Protein AF-A0A376GT86-F1 (afdb_monomer_lite)

Foldseek 3Di:
DDPVVVVVVVVVVLVVLLVVLQVVLVVCCVPVVCPVSNVVSVVVNVVSCVVCVVVVVVVVVVVVVVVVVVD

Organism: Enterococcus gallinarum (NCBI:txid1353)

Radius of gyration: 17.04 Å; chains: 1; bounding box: 28×30×51 Å

Structure (mmCIF, N/CA/C/O backbone):
data_AF-A0A376GT86-F1
#
_entry.id   AF-A0A376GT86-F1
#
loop_
_atom_site.group_PDB
_atom_site.id
_atom_site.type_symbol
_atom_site.label_atom_id
_atom_site.label_alt_id
_atom_site.label_comp_id
_atom_site.label_asym_id
_atom_site.label_entity_id
_atom_site.label_seq_id
_atom_site.pdbx_PDB_ins_code
_atom_site.Cartn_x
_atom_site.Cartn_y
_atom_site.Cartn_z
_atom_site.occupancy
_atom_site.B_iso_or_equiv
_atom_site.auth_seq_id
_atom_site.auth_comp_id
_atom_site.auth_asym_id
_atom_site.auth_atom_id
_atom_site.pdbx_PDB_model_num
ATOM 1 N N . MET A 1 1 ? 6.751 -18.330 -18.560 1.00 51.53 1 MET A N 1
ATOM 2 C CA . MET A 1 1 ? 6.095 -17.351 -17.667 1.00 51.53 1 MET A CA 1
ATOM 3 C C . MET A 1 1 ? 6.824 -16.032 -17.874 1.00 51.53 1 MET A C 1
ATOM 5 O O . MET A 1 1 ? 8.028 -16.010 -17.655 1.00 51.53 1 MET A O 1
ATOM 9 N N . SER A 1 2 ? 6.183 -15.010 -18.452 1.00 66.50 2 SER A N 1
ATOM 10 C CA . SER A 1 2 ? 6.863 -13.741 -18.774 1.00 66.50 2 SER A CA 1
ATOM 11 C C . SER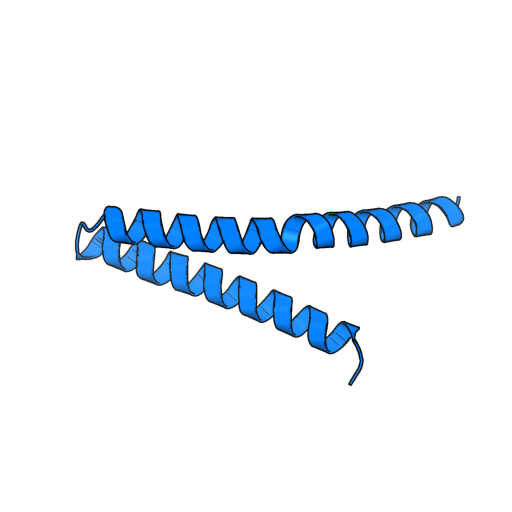 A 1 2 ? 7.029 -12.896 -17.507 1.00 66.50 2 SER A C 1
ATOM 13 O O . SER A 1 2 ? 6.157 -12.929 -16.636 1.00 66.50 2 SER A O 1
ATOM 15 N N . ALA A 1 3 ? 8.123 -12.137 -17.391 1.00 64.25 3 ALA A N 1
ATOM 16 C CA . ALA A 1 3 ? 8.365 -11.240 -16.252 1.00 64.25 3 ALA A CA 1
ATOM 17 C C . ALA A 1 3 ? 7.198 -10.255 -16.033 1.00 64.25 3 ALA A C 1
ATOM 19 O O . ALA A 1 3 ? 6.819 -9.966 -14.903 1.00 64.25 3 ALA A O 1
ATOM 20 N N . GLU A 1 4 ? 6.555 -9.850 -17.126 1.00 67.06 4 GLU A N 1
ATOM 21 C CA . GLU A 1 4 ? 5.354 -9.018 -17.147 1.00 67.06 4 GLU A CA 1
ATOM 22 C C . GLU A 1 4 ? 4.157 -9.664 -16.421 1.00 67.06 4 GLU A C 1
ATOM 24 O O . GLU A 1 4 ? 3.478 -9.009 -15.634 1.00 67.06 4 GLU A O 1
ATOM 29 N N . SER A 1 5 ? 3.925 -10.971 -16.601 1.00 67.12 5 SER A N 1
ATOM 30 C CA . SER A 1 5 ? 2.827 -11.683 -15.922 1.00 67.12 5 SER A CA 1
ATOM 31 C C . SER A 1 5 ? 3.041 -11.798 -14.407 1.00 67.12 5 SER A C 1
ATOM 33 O O . SER A 1 5 ? 2.097 -11.663 -13.626 1.00 67.12 5 SER A O 1
ATOM 35 N N . ILE A 1 6 ? 4.292 -11.990 -13.980 1.00 72.06 6 ILE A N 1
ATOM 36 C CA . ILE A 1 6 ? 4.674 -12.017 -12.562 1.00 72.06 6 ILE A CA 1
ATOM 37 C C . ILE A 1 6 ? 4.475 -10.622 -11.958 1.00 72.06 6 ILE A C 1
ATOM 39 O O . ILE A 1 6 ? 3.910 -10.492 -10.875 1.00 72.06 6 ILE A O 1
ATOM 43 N N . HIS A 1 7 ? 4.846 -9.580 -12.700 1.00 67.81 7 HIS A N 1
ATOM 44 C CA . HIS A 1 7 ? 4.711 -8.189 -12.286 1.00 67.81 7 HIS A CA 1
ATOM 45 C C . HIS A 1 7 ? 3.249 -7.764 -12.055 1.00 67.81 7 HIS A C 1
ATOM 47 O O . HIS A 1 7 ? 2.918 -7.271 -10.974 1.00 67.81 7 HIS A O 1
ATOM 53 N N . TRP A 1 8 ? 2.344 -8.024 -13.007 1.00 70.69 8 TRP A N 1
ATOM 54 C CA . TRP A 1 8 ? 0.912 -7.747 -12.820 1.00 70.69 8 TRP A CA 1
ATOM 55 C C . TRP A 1 8 ? 0.326 -8.500 -11.622 1.00 70.69 8 TRP A C 1
ATOM 57 O O . TRP A 1 8 ? -0.491 -7.949 -10.886 1.00 70.69 8 TRP A O 1
ATOM 67 N N . THR A 1 9 ? 0.790 -9.728 -11.382 1.00 74.50 9 THR A N 1
ATOM 68 C CA . THR A 1 9 ? 0.358 -10.545 -10.240 1.00 74.50 9 THR A CA 1
ATOM 69 C C . THR A 1 9 ? 0.809 -9.940 -8.906 1.00 74.50 9 THR A C 1
ATOM 71 O O . THR A 1 9 ? 0.019 -9.892 -7.964 1.00 74.50 9 THR A O 1
ATOM 74 N N . MET A 1 10 ? 2.039 -9.418 -8.824 1.00 72.38 10 MET A N 1
ATOM 75 C CA . MET A 1 10 ? 2.543 -8.732 -7.625 1.00 72.38 10 MET A CA 1
ATOM 76 C C . MET A 1 10 ? 1.753 -7.450 -7.331 1.00 72.38 10 MET A C 1
ATOM 78 O O . MET A 1 10 ? 1.337 -7.244 -6.193 1.00 72.38 10 MET A O 1
ATOM 82 N N . ARG A 1 11 ? 1.445 -6.644 -8.357 1.00 73.94 11 ARG A N 1
ATOM 83 C CA . ARG A 1 11 ? 0.593 -5.449 -8.212 1.00 73.94 11 ARG A CA 1
ATOM 84 C C . ARG A 1 11 ? -0.809 -5.791 -7.719 1.00 73.94 11 ARG A C 1
ATOM 86 O O . ARG A 1 11 ? -1.325 -5.140 -6.812 1.00 73.94 11 ARG A O 1
ATOM 93 N N . LEU A 1 12 ? -1.419 -6.829 -8.291 1.00 79.12 12 LEU A N 1
ATOM 94 C CA . LEU A 1 12 ? -2.748 -7.280 -7.882 1.00 79.12 12 LEU A CA 1
ATOM 95 C C . LEU A 1 12 ? -2.749 -7.757 -6.425 1.00 79.12 12 LEU A C 1
ATOM 97 O O . LEU A 1 12 ? -3.675 -7.450 -5.678 1.00 79.12 12 LEU A O 1
ATOM 101 N N . PHE A 1 13 ? -1.694 -8.465 -6.016 1.00 78.12 13 PHE A N 1
ATOM 102 C CA . PHE A 1 13 ? -1.505 -8.915 -4.643 1.00 78.12 13 PHE A CA 1
ATOM 103 C C . PHE A 1 13 ? -1.380 -7.739 -3.666 1.00 78.12 13 PHE A C 1
ATOM 105 O O . PHE A 1 13 ? -2.079 -7.720 -2.655 1.00 78.12 13 PHE A O 1
ATOM 112 N N . VAL A 1 14 ? -0.564 -6.727 -3.981 1.00 77.69 14 VAL A N 1
ATOM 113 C CA . VAL A 1 14 ? -0.413 -5.528 -3.138 1.00 77.69 14 VAL A CA 1
ATOM 114 C C . VAL A 1 14 ? -1.734 -4.764 -3.017 1.00 77.69 14 VAL A C 1
ATOM 116 O O . VAL A 1 14 ? -2.135 -4.409 -1.909 1.00 77.69 14 VAL A O 1
ATOM 119 N N . LEU A 1 15 ? -2.464 -4.576 -4.121 1.00 80.38 15 LEU A N 1
ATOM 120 C CA . LEU A 1 15 ? -3.787 -3.943 -4.100 1.00 80.38 15 LEU A CA 1
ATOM 121 C C . LEU A 1 15 ? -4.789 -4.722 -3.237 1.00 80.38 15 LEU A C 1
ATOM 123 O O . LEU A 1 15 ? -5.539 -4.116 -2.472 1.00 80.38 15 LEU A O 1
ATOM 127 N N . LEU A 1 16 ? -4.779 -6.055 -3.319 1.00 81.81 16 LEU A N 1
ATOM 128 C CA . LEU A 1 16 ? -5.602 -6.927 -2.478 1.00 81.81 16 LEU A CA 1
ATOM 129 C C . LEU A 1 16 ? -5.247 -6.797 -0.996 1.00 81.81 16 LEU A C 1
ATOM 131 O O . LEU A 1 16 ? -6.149 -6.692 -0.165 1.00 81.81 16 LEU A O 1
ATOM 135 N N . VAL A 1 17 ? -3.956 -6.761 -0.658 1.00 80.25 17 VAL A N 1
ATOM 136 C CA . VAL A 1 17 ? -3.492 -6.557 0.721 1.00 80.25 17 VAL A CA 1
ATOM 137 C C . VAL A 1 17 ? -3.965 -5.201 1.238 1.00 80.25 17 VAL A C 1
ATOM 139 O O . VAL A 1 17 ? -4.583 -5.147 2.297 1.00 80.25 17 VAL A O 1
ATOM 142 N N . ILE A 1 18 ? -3.782 -4.123 0.470 1.00 80.19 18 ILE A N 1
ATOM 143 C CA . ILE A 1 18 ? -4.242 -2.776 0.838 1.00 80.19 18 ILE A CA 1
ATOM 144 C C . ILE A 1 18 ? -5.759 -2.755 1.048 1.00 80.19 18 ILE A C 1
ATOM 146 O O . ILE A 1 18 ? -6.224 -2.286 2.086 1.00 80.19 18 ILE A O 1
ATOM 150 N N . ALA A 1 19 ? -6.536 -3.286 0.100 1.00 81.25 19 ALA A N 1
ATOM 151 C CA . ALA A 1 19 ? -7.994 -3.313 0.183 1.00 81.25 19 ALA A CA 1
ATOM 152 C C . ALA A 1 19 ? -8.482 -4.100 1.408 1.00 81.25 19 ALA A C 1
ATOM 154 O O . ALA A 1 19 ? -9.365 -3.636 2.131 1.00 81.25 19 ALA A O 1
ATOM 155 N N . THR A 1 20 ? -7.863 -5.250 1.687 1.00 81.44 20 THR A N 1
ATOM 156 C CA . THR A 1 20 ? -8.171 -6.069 2.867 1.00 81.44 20 THR A CA 1
ATOM 157 C C . THR A 1 20 ? -7.802 -5.331 4.150 1.00 81.44 20 THR A C 1
ATOM 159 O O . THR A 1 20 ? -8.586 -5.303 5.099 1.00 81.44 20 THR A O 1
ATOM 162 N N . CYS A 1 21 ? -6.644 -4.666 4.169 1.00 78.12 21 CYS A N 1
ATOM 163 C CA . CYS A 1 21 ? -6.194 -3.895 5.317 1.00 78.12 21 CYS A CA 1
ATOM 164 C C . CYS A 1 2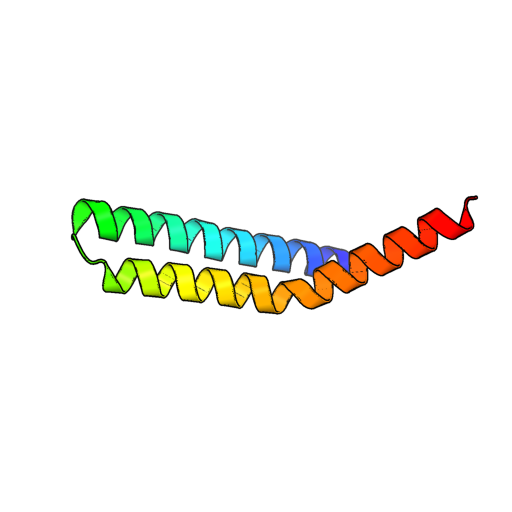1 ? -7.115 -2.707 5.618 1.00 78.12 21 CYS A C 1
ATOM 166 O O . CYS A 1 21 ? -7.463 -2.473 6.777 1.00 78.12 21 CYS A O 1
ATOM 168 N N . LEU A 1 22 ? -7.557 -1.983 4.587 1.00 80.81 22 LEU A N 1
ATOM 169 C CA . LEU A 1 22 ? -8.544 -0.916 4.726 1.00 80.81 22 LEU A CA 1
ATOM 170 C C . LEU A 1 22 ? -9.895 -1.456 5.193 1.00 80.81 22 LEU A C 1
ATOM 172 O O . LEU A 1 22 ? -10.487 -0.867 6.093 1.00 80.81 22 LEU A O 1
ATOM 176 N N . HIS A 1 23 ? -10.370 -2.568 4.628 1.00 81.81 23 HIS A N 1
ATOM 177 C CA . HIS A 1 23 ? -11.652 -3.170 4.993 1.00 81.81 23 HIS A CA 1
ATOM 178 C C . HIS A 1 23 ? -11.679 -3.611 6.464 1.00 81.81 23 HIS A C 1
ATOM 180 O O . HIS A 1 23 ? -12.566 -3.206 7.217 1.00 81.81 23 HIS A O 1
ATOM 186 N N . GLU A 1 24 ? -10.679 -4.378 6.907 1.00 77.81 24 GLU A N 1
ATOM 187 C CA . GLU A 1 24 ? -10.567 -4.826 8.302 1.00 77.81 24 GLU A CA 1
ATOM 188 C C . GLU A 1 24 ? -10.263 -3.672 9.265 1.00 77.81 24 GLU A C 1
ATOM 190 O O . GLU A 1 24 ? -10.763 -3.645 10.395 1.00 77.81 24 GLU A O 1
ATOM 195 N N . GLY A 1 25 ? -9.492 -2.681 8.811 1.00 76.62 25 GLY A N 1
ATOM 196 C CA . GLY A 1 25 ? -9.238 -1.450 9.548 1.00 76.62 25 GLY A CA 1
ATOM 197 C C . GLY A 1 25 ? -10.522 -0.654 9.791 1.00 76.62 25 GLY A C 1
ATOM 198 O O . GLY A 1 25 ? -10.822 -0.318 10.937 1.00 76.62 25 GLY A O 1
ATOM 199 N N . LEU A 1 26 ? -11.302 -0.389 8.737 1.00 80.00 26 LEU A N 1
ATOM 200 C CA . LEU A 1 26 ? -12.601 0.290 8.810 1.00 80.00 26 LEU A CA 1
ATOM 201 C C . LEU A 1 26 ? -13.556 -0.490 9.713 1.00 80.00 26 LEU A C 1
ATOM 203 O O . LEU A 1 26 ? -14.152 0.078 10.627 1.00 80.00 26 LEU A O 1
ATOM 207 N N . ARG A 1 27 ? -13.648 -1.809 9.522 1.00 81.56 27 ARG A N 1
ATOM 208 C CA . ARG A 1 27 ? -14.464 -2.685 10.366 1.00 81.56 27 ARG A CA 1
ATOM 209 C C . ARG A 1 27 ? -14.054 -2.578 11.840 1.00 81.56 27 ARG A C 1
ATOM 211 O O . ARG A 1 27 ? -14.905 -2.367 12.700 1.00 81.56 27 ARG A O 1
ATOM 218 N N . SER A 1 28 ? -12.765 -2.655 12.161 1.00 76.31 28 SER A N 1
ATOM 219 C CA . SER A 1 28 ? -12.287 -2.510 13.545 1.00 76.31 28 SER A CA 1
ATOM 220 C C . SER A 1 28 ? -12.540 -1.116 14.123 1.00 76.31 28 SER A C 1
ATOM 222 O O . SER A 1 28 ? -12.882 -0.995 15.302 1.00 76.31 28 SER A O 1
ATOM 224 N N . PHE A 1 29 ? -12.425 -0.066 13.309 1.00 76.06 29 PHE A N 1
ATOM 225 C CA . PHE A 1 29 ? -12.717 1.304 13.720 1.00 76.06 29 PHE A CA 1
ATOM 226 C C . PHE A 1 29 ? -14.194 1.475 14.105 1.00 76.06 29 PHE A C 1
ATOM 228 O O . PHE A 1 29 ? -14.486 1.934 15.211 1.00 76.06 29 PHE A O 1
ATOM 235 N N . TYR A 1 30 ? -15.118 1.030 13.247 1.00 77.56 30 TYR A N 1
ATOM 236 C CA . TYR A 1 30 ? -16.557 1.172 13.483 1.00 77.56 30 TYR A CA 1
ATOM 237 C C . TYR A 1 30 ? -17.085 0.254 14.590 1.00 77.56 30 TYR A C 1
ATOM 239 O O . TYR A 1 30 ? -17.874 0.700 15.422 1.00 77.56 30 TYR A O 1
ATOM 247 N N . TYR A 1 31 ? -16.651 -1.010 14.636 1.00 78.44 31 TYR A N 1
ATOM 248 C CA . TYR A 1 31 ? -17.216 -1.993 15.569 1.00 78.44 31 TYR A CA 1
ATOM 249 C C . TYR A 1 31 ? -16.512 -2.041 16.925 1.00 78.44 31 TYR A C 1
ATOM 251 O O . TYR A 1 31 ? -17.163 -2.293 17.936 1.00 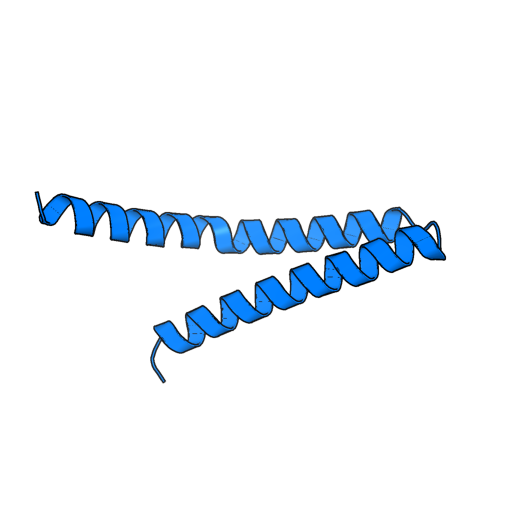78.44 31 TYR A O 1
ATOM 259 N N . ARG A 1 32 ? -15.190 -1.835 16.972 1.00 73.06 32 ARG A N 1
ATOM 260 C CA . ARG A 1 32 ? -14.400 -1.998 18.205 1.00 73.06 32 ARG A CA 1
ATOM 261 C C . ARG A 1 32 ? -13.857 -0.689 18.770 1.00 73.06 32 ARG A C 1
ATOM 263 O O . ARG A 1 32 ? -13.232 -0.735 19.824 1.00 73.06 32 ARG A O 1
ATOM 270 N N . ARG A 1 33 ? -14.071 0.457 18.099 1.00 69.19 33 ARG A N 1
ATOM 271 C CA . ARG A 1 33 ? -13.456 1.754 18.455 1.00 69.19 33 ARG A CA 1
ATOM 272 C C . ARG A 1 33 ? -11.959 1.596 18.758 1.00 69.19 33 ARG A C 1
ATOM 274 O O . ARG A 1 33 ? -11.463 2.126 19.746 1.00 69.19 33 ARG A O 1
ATOM 281 N N . ALA A 1 34 ? -11.255 0.8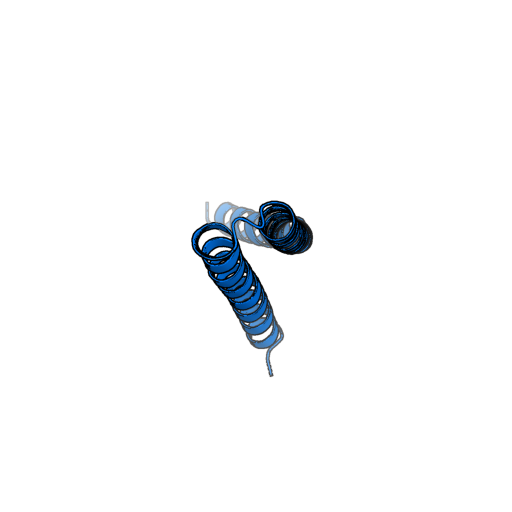24 17.929 1.00 68.75 34 ALA A N 1
ATOM 282 C CA . ALA A 1 34 ? -9.835 0.521 18.092 1.00 68.75 34 ALA A CA 1
ATOM 283 C C . ALA A 1 34 ? -8.995 1.344 17.092 1.00 68.75 34 ALA A C 1
ATOM 285 O O . ALA A 1 34 ? -8.543 0.804 16.079 1.00 68.75 34 ALA A O 1
ATOM 286 N N . PRO A 1 35 ? -8.780 2.653 17.336 1.00 65.50 35 PRO A N 1
ATOM 287 C CA . PRO A 1 35 ? -8.117 3.542 16.384 1.00 65.50 35 PRO A CA 1
ATOM 288 C C . PRO A 1 35 ? -6.664 3.137 16.119 1.00 65.50 35 PRO A C 1
ATOM 290 O O . PRO A 1 35 ? -6.193 3.268 14.997 1.00 65.50 35 PRO A O 1
ATOM 293 N N . VAL A 1 36 ? -5.967 2.576 17.113 1.00 70.81 36 VAL A N 1
ATOM 294 C CA . VAL A 1 36 ? -4.563 2.147 16.982 1.00 70.81 36 VAL A CA 1
ATOM 295 C C . VAL A 1 36 ? -4.397 1.071 15.901 1.00 70.81 36 VAL A C 1
ATOM 297 O O . VAL A 1 36 ? -3.480 1.155 15.087 1.00 70.81 36 VAL A O 1
ATOM 300 N N . PHE A 1 37 ? -5.319 0.105 15.833 1.00 67.25 37 PHE A N 1
ATOM 301 C CA . PHE A 1 37 ? -5.312 -0.926 14.790 1.00 67.25 37 PHE A CA 1
ATOM 302 C C . PHE A 1 37 ? -5.581 -0.335 13.403 1.00 67.25 37 PHE A C 1
ATOM 304 O O . PHE A 1 37 ? -4.944 -0.731 12.433 1.00 67.25 37 PHE A O 1
ATOM 311 N N . PHE A 1 38 ? -6.474 0.649 13.304 1.00 71.12 38 PHE A N 1
ATOM 312 C CA . PHE A 1 38 ? -6.761 1.329 12.043 1.00 71.12 38 PHE A CA 1
ATOM 313 C C . PHE A 1 38 ? -5.547 2.105 11.510 1.00 71.12 38 PHE A C 1
ATOM 315 O O . PHE A 1 38 ? -5.175 1.945 10.348 1.00 71.12 38 PHE A O 1
ATOM 322 N N . PHE A 1 39 ? -4.873 2.880 12.366 1.00 72.75 39 PHE A N 1
ATOM 323 C CA . PHE A 1 39 ? -3.672 3.625 11.974 1.00 72.75 39 PHE A CA 1
ATOM 324 C C . PHE A 1 39 ? -2.507 2.706 11.585 1.00 72.75 39 PHE A C 1
ATOM 326 O O . PHE A 1 39 ? -1.811 2.998 10.614 1.00 72.75 39 PHE A O 1
ATOM 333 N N . GLY A 1 40 ? -2.327 1.574 12.277 1.00 76.69 40 GLY A N 1
ATOM 334 C CA . GLY A 1 40 ? -1.323 0.571 11.902 1.00 76.69 40 GLY A CA 1
ATOM 335 C C . GLY A 1 40 ? -1.564 -0.021 10.509 1.00 76.69 40 GLY A C 1
ATOM 336 O O . GLY A 1 40 ? -0.625 -0.181 9.731 1.00 76.69 40 GLY A O 1
ATOM 337 N N . MET A 1 41 ? -2.828 -0.268 10.157 1.00 75.56 41 MET A N 1
ATOM 338 C CA . MET A 1 41 ? -3.218 -0.821 8.854 1.00 75.56 41 MET A CA 1
ATOM 339 C C . MET A 1 41 ? -3.072 0.198 7.716 1.00 75.56 41 MET A C 1
ATOM 341 O O . MET A 1 41 ? -2.632 -0.163 6.625 1.00 75.56 41 MET A O 1
ATOM 345 N N . ILE A 1 42 ? -3.356 1.480 7.976 1.00 77.50 42 ILE A N 1
ATOM 346 C CA . ILE A 1 42 ? -3.054 2.573 7.037 1.00 77.50 42 ILE A CA 1
ATOM 347 C C . ILE A 1 42 ? -1.541 2.709 6.834 1.00 77.50 42 ILE A C 1
ATOM 349 O O . ILE A 1 42 ? -1.086 2.844 5.701 1.00 77.50 42 ILE A O 1
ATOM 353 N N . GLY A 1 43 ? -0.753 2.641 7.912 1.00 78.62 43 GLY A N 1
ATOM 354 C CA . GLY A 1 43 ? 0.707 2.697 7.834 1.00 78.62 43 GLY A CA 1
ATOM 355 C C . GLY A 1 43 ? 1.287 1.574 6.971 1.00 78.62 43 GLY A C 1
ATOM 356 O O . GLY A 1 43 ? 2.101 1.840 6.091 1.00 78.62 43 GLY A O 1
ATOM 357 N N . ALA A 1 44 ? 0.813 0.339 7.157 1.00 77.56 44 ALA A N 1
ATOM 358 C CA . ALA A 1 44 ? 1.220 -0.801 6.337 1.00 77.56 44 ALA A CA 1
ATOM 359 C C . ALA A 1 44 ? 0.874 -0.603 4.850 1.00 77.56 44 ALA A C 1
ATOM 361 O O . ALA A 1 44 ? 1.724 -0.822 3.989 1.00 77.56 44 ALA A O 1
ATOM 362 N N . ALA A 1 45 ? -0.334 -0.113 4.548 1.00 76.00 45 ALA A N 1
ATOM 363 C CA . ALA A 1 45 ? -0.744 0.187 3.178 1.00 76.00 45 ALA A CA 1
ATOM 364 C C . ALA A 1 45 ? 0.135 1.268 2.522 1.00 76.00 45 ALA A C 1
ATOM 366 O O . ALA A 1 45 ? 0.556 1.112 1.378 1.00 76.00 45 ALA A O 1
ATOM 367 N N . LEU A 1 46 ? 0.462 2.339 3.253 1.00 77.00 46 LEU A N 1
ATOM 368 C CA . LEU A 1 46 ? 1.333 3.411 2.761 1.00 77.00 46 LEU A CA 1
ATOM 369 C C . LEU A 1 46 ? 2.765 2.929 2.504 1.00 77.00 46 LEU A C 1
ATOM 371 O O . LEU A 1 46 ? 3.362 3.340 1.512 1.00 77.00 46 LEU A O 1
ATOM 375 N N . ILE A 1 47 ? 3.303 2.049 3.354 1.00 80.94 47 ILE A N 1
ATOM 376 C CA . ILE A 1 47 ? 4.628 1.441 3.155 1.00 80.94 47 ILE A CA 1
ATOM 377 C C . ILE A 1 47 ? 4.637 0.589 1.884 1.00 80.94 47 ILE A C 1
ATOM 379 O O . ILE A 1 47 ? 5.553 0.727 1.076 1.00 80.94 47 ILE A O 1
ATOM 383 N N . CYS A 1 48 ? 3.610 -0.237 1.665 1.00 74.62 48 CYS A N 1
ATOM 384 C CA . CYS A 1 48 ? 3.475 -1.010 0.430 1.00 74.62 48 CYS A CA 1
ATOM 385 C C . CYS A 1 48 ? 3.443 -0.099 -0.807 1.00 74.62 48 CYS A C 1
ATOM 387 O O . CYS A 1 48 ? 4.2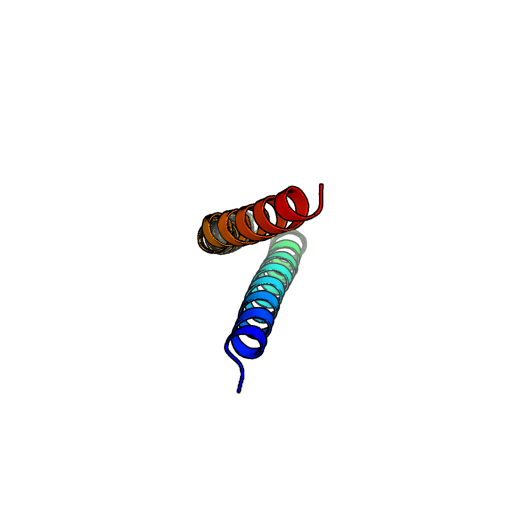04 -0.321 -1.744 1.00 74.62 48 CYS A O 1
ATOM 389 N N . CYS A 1 49 ? 2.654 0.981 -0.775 1.00 72.38 49 CYS A N 1
ATOM 390 C CA . CYS A 1 49 ? 2.626 1.966 -1.859 1.00 72.38 49 CYS A CA 1
ATOM 391 C C . CYS A 1 49 ? 3.991 2.631 -2.095 1.00 72.38 49 CYS A C 1
ATOM 393 O O . CYS A 1 49 ? 4.368 2.860 -3.240 1.00 72.38 49 CYS A O 1
ATOM 395 N N . PHE A 1 50 ? 4.733 2.957 -1.031 1.00 75.88 50 PHE A N 1
ATOM 396 C CA . PHE A 1 50 ? 6.050 3.592 -1.141 1.00 75.88 50 PHE A CA 1
ATOM 397 C C . PHE A 1 50 ? 7.103 2.669 -1.750 1.00 75.88 50 PHE A C 1
ATOM 399 O O . PHE A 1 50 ? 7.950 3.137 -2.506 1.00 75.88 50 PHE A O 1
ATOM 406 N N . LEU A 1 51 ? 7.052 1.375 -1.429 1.00 73.00 51 LEU A N 1
ATOM 407 C CA . LEU A 1 51 ? 7.956 0.378 -2.002 1.00 73.00 51 LEU A CA 1
ATOM 408 C C . LEU A 1 51 ? 7.704 0.185 -3.507 1.00 73.00 51 LEU A C 1
ATOM 410 O O . LEU A 1 51 ? 8.662 0.021 -4.257 1.00 73.00 51 LEU A O 1
ATOM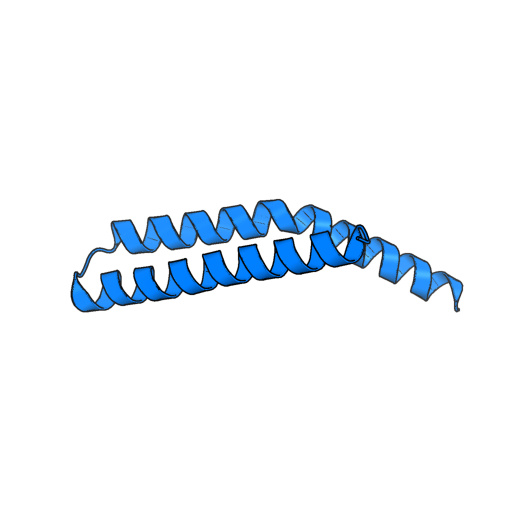 414 N N . ASP A 1 52 ? 6.451 0.295 -3.956 1.00 71.56 52 ASP A N 1
ATOM 415 C CA . ASP A 1 52 ? 6.081 0.223 -5.379 1.00 71.56 52 ASP A CA 1
ATOM 416 C C . ASP A 1 52 ? 6.261 1.552 -6.145 1.00 71.56 52 ASP A C 1
ATOM 418 O O . ASP A 1 52 ? 6.392 1.560 -7.371 1.00 71.56 52 ASP A O 1
ATOM 422 N N . PHE A 1 53 ? 6.297 2.696 -5.454 1.00 70.19 53 PHE A N 1
ATOM 423 C CA . PHE A 1 53 ? 6.372 4.031 -6.065 1.00 70.19 53 PHE A CA 1
ATOM 424 C C . PHE A 1 53 ? 7.598 4.293 -6.967 1.00 70.19 53 PHE A C 1
ATOM 426 O O . PHE A 1 53 ? 7.404 4.781 -8.085 1.00 70.19 53 PHE A O 1
ATOM 433 N N . PRO A 1 54 ? 8.853 4.003 -6.558 1.00 70.44 54 PRO A N 1
ATOM 434 C CA . PRO A 1 54 ? 10.016 4.235 -7.420 1.00 70.44 54 PRO A CA 1
ATOM 435 C C . PRO A 1 54 ? 9.962 3.383 -8.692 1.00 70.44 54 PRO A C 1
ATOM 437 O O . PRO A 1 54 ? 10.432 3.813 -9.744 1.00 70.44 54 PRO A O 1
ATOM 440 N N . TYR A 1 55 ? 9.336 2.211 -8.611 1.00 66.88 55 TYR A N 1
ATOM 441 C CA . TYR A 1 55 ? 9.138 1.337 -9.756 1.00 66.88 55 TYR A CA 1
ATOM 442 C C . TYR A 1 55 ? 8.054 1.878 -10.701 1.00 66.88 55 TYR A C 1
ATOM 444 O O . TYR A 1 55 ? 8.257 1.928 -11.912 1.00 66.88 55 TYR A O 1
ATOM 452 N N . LEU A 1 56 ? 6.944 2.390 -10.156 1.00 66.25 56 LEU A N 1
ATOM 453 C CA . LEU A 1 56 ? 5.913 3.090 -10.932 1.00 66.25 56 LEU A CA 1
ATOM 454 C C . LEU A 1 56 ? 6.491 4.301 -11.686 1.00 66.25 56 LEU A C 1
ATOM 456 O O . LEU A 1 56 ? 6.165 4.539 -12.845 1.00 66.25 56 LEU A O 1
ATOM 460 N N . MET A 1 57 ? 7.384 5.052 -11.036 1.00 71.94 57 MET A N 1
ATOM 461 C CA . MET A 1 57 ? 8.090 6.178 -11.652 1.00 71.94 57 MET A CA 1
ATOM 462 C C . MET A 1 57 ? 9.035 5.744 -12.779 1.00 71.94 57 MET A C 1
ATOM 464 O O . MET A 1 57 ? 9.135 6.451 -13.783 1.00 71.94 57 MET A O 1
ATOM 468 N N . ALA A 1 58 ? 9.705 4.597 -12.645 1.00 77.69 58 ALA A N 1
ATOM 469 C CA . ALA A 1 58 ? 10.549 4.044 -13.703 1.00 77.69 58 ALA A CA 1
ATOM 470 C C . ALA A 1 58 ? 9.723 3.656 -14.942 1.00 77.69 58 ALA A C 1
ATOM 472 O O . ALA A 1 58 ? 10.064 4.051 -16.053 1.00 77.69 58 ALA A O 1
ATOM 473 N N . GLU A 1 59 ? 8.584 2.992 -14.748 1.00 71.62 59 GLU A N 1
ATOM 474 C CA . GLU A 1 59 ? 7.691 2.581 -15.840 1.00 71.62 59 GLU A CA 1
ATOM 475 C C . GLU A 1 59 ? 7.089 3.797 -16.575 1.00 71.62 59 GLU A C 1
ATOM 477 O O . GLU A 1 59 ? 7.058 3.854 -17.806 1.00 71.62 59 GLU A O 1
ATOM 482 N N . VAL A 1 60 ? 6.686 4.838 -15.834 1.00 76.00 60 VAL A N 1
ATOM 483 C CA . VAL A 1 60 ? 6.209 6.107 -16.420 1.00 76.00 60 VAL A CA 1
ATOM 484 C C . VAL A 1 60 ? 7.313 6.808 -17.215 1.00 76.00 60 VAL A C 1
ATOM 486 O O . VAL A 1 60 ? 7.033 7.422 -18.250 1.00 76.00 60 VAL A O 1
ATOM 489 N N . ARG A 1 61 ? 8.566 6.730 -16.751 1.00 77.81 61 ARG A N 1
ATOM 490 C CA . ARG A 1 61 ? 9.717 7.290 -17.464 1.00 77.81 61 ARG A CA 1
ATOM 491 C C . ARG A 1 61 ? 9.945 6.572 -18.792 1.00 77.81 61 ARG A C 1
ATOM 493 O O . ARG A 1 61 ? 10.051 7.249 -19.811 1.00 77.81 61 ARG A O 1
ATOM 500 N N . GLU A 1 62 ? 9.938 5.243 -18.792 1.00 78.62 62 GLU A N 1
ATOM 501 C CA . GLU A 1 62 ? 10.091 4.434 -20.008 1.00 78.62 62 GLU A CA 1
ATOM 502 C C . GLU A 1 62 ? 8.965 4.707 -21.017 1.00 78.62 62 GLU A C 1
ATOM 504 O O . GLU A 1 62 ? 9.230 4.925 -22.201 1.00 78.62 62 GLU A O 1
ATOM 509 N N . MET A 1 63 ? 7.711 4.812 -20.558 1.00 72.38 63 MET A N 1
ATOM 510 C CA . MET A 1 63 ? 6.592 5.183 -21.434 1.00 72.38 63 MET A CA 1
ATOM 511 C C . MET A 1 63 ? 6.738 6.595 -22.013 1.00 72.38 63 MET A C 1
ATOM 513 O O . MET A 1 63 ? 6.437 6.816 -23.188 1.00 72.38 63 MET A O 1
ATOM 517 N N . ARG A 1 64 ? 7.210 7.567 -21.218 1.00 72.12 64 ARG A N 1
ATOM 518 C CA . ARG A 1 64 ? 7.475 8.933 -21.703 1.00 72.12 64 ARG A CA 1
ATOM 519 C C . ARG A 1 64 ? 8.578 8.967 -22.755 1.00 72.12 64 ARG A C 1
ATOM 521 O O . ARG A 1 64 ? 8.438 9.689 -23.740 1.00 72.12 64 ARG A O 1
ATOM 528 N N . GLU A 1 65 ? 9.651 8.212 -22.551 1.00 78.94 65 GLU A N 1
ATOM 529 C CA . GLU A 1 65 ? 10.759 8.117 -23.502 1.00 78.94 65 GLU A CA 1
ATOM 530 C C . GLU A 1 65 ? 10.290 7.466 -24.817 1.00 78.94 65 GLU A C 1
ATOM 532 O O . GLU A 1 65 ? 10.528 8.026 -25.889 1.00 78.94 65 GLU A O 1
ATOM 537 N N . ALA A 1 66 ? 9.496 6.391 -24.755 1.00 73.25 66 ALA A N 1
ATOM 538 C CA . ALA A 1 66 ? 8.897 5.755 -25.935 1.00 73.25 66 ALA A CA 1
ATOM 539 C C . ALA A 1 66 ? 7.946 6.688 -26.716 1.00 73.25 66 ALA A C 1
ATOM 541 O O . ALA A 1 66 ? 7.980 6.732 -27.945 1.00 73.25 66 ALA A O 1
ATOM 542 N N . LEU A 1 67 ? 7.131 7.484 -26.015 1.00 67.31 67 LEU A N 1
ATOM 543 C CA . LEU A 1 67 ? 6.253 8.494 -26.625 1.00 67.31 67 LEU A CA 1
ATOM 544 C C . LEU A 1 67 ? 7.030 9.647 -27.277 1.00 67.31 67 LEU A C 1
ATOM 546 O O . LEU A 1 67 ? 6.555 10.226 -28.253 1.00 67.31 67 LEU A O 1
ATOM 550 N N . SER A 1 68 ? 8.208 9.992 -26.750 1.00 66.38 68 SER A N 1
ATOM 551 C CA . SER A 1 68 ? 9.051 11.055 -27.310 1.00 66.38 68 SER A CA 1
ATOM 552 C C . SER A 1 68 ? 9.741 10.659 -28.618 1.00 66.38 68 SER A C 1
ATOM 554 O O . SER A 1 68 ? 9.970 11.525 -29.451 1.00 66.38 68 SER A O 1
ATOM 556 N N . PHE A 1 69 ? 9.996 9.363 -28.833 1.00 58.75 69 PHE A N 1
ATOM 557 C CA . PHE A 1 69 ? 10.597 8.825 -30.062 1.00 58.75 69 PHE A CA 1
ATOM 558 C C . PHE A 1 69 ? 9.645 8.792 -31.269 1.00 58.75 69 PHE A C 1
ATOM 560 O O . PHE A 1 69 ? 10.092 8.618 -32.400 1.00 58.75 69 PHE A O 1
ATOM 567 N N . HIS A 1 70 ? 8.337 8.934 -31.040 1.00 57.41 70 HIS A N 1
ATOM 568 C CA . HIS A 1 70 ? 7.309 8.935 -32.086 1.00 57.41 70 HIS A CA 1
ATOM 569 C C . HIS A 1 70 ? 6.890 10.344 -32.552 1.00 57.41 70 HIS A C 1
ATOM 571 O O . HIS A 1 70 ? 5.974 10.460 -33.370 1.00 57.41 70 HIS A O 1
ATOM 577 N N . LYS A 1 71 ? 7.536 11.400 -32.042 1.00 50.31 71 LYS A N 1
ATOM 578 C CA . LYS A 1 71 ? 7.426 12.784 -32.529 1.00 50.31 71 LYS A CA 1
ATOM 579 C C . LYS A 1 71 ? 8.671 13.172 -33.311 1.00 50.31 71 LYS A C 1
ATOM 581 O O . LYS A 1 71 ? 8.496 13.936 -34.283 1.00 50.31 71 LYS A O 1
#

pLDDT: mean 73.28, std 6.63, range [50.31, 81.81]

Secondary structure (DSSP, 8-state):
--HHHHHHHHHHHHHHHHHHHHHHHHHHHHHH--HHHHHHHHHHHHHHHHHHHHHHHHHHHHHHHHHHTT-

Sequence (71 aa):
MSAESIHWTMRLFVLLVIATCLHEGLRSFYYRRAPVFFFGMIGAALICCFLDFPYLMAEVREMREALSFHK